Protein AF-A0A9P6ZCL2-F1 (afdb_monomer)

pLDDT: mean 77.55, std 17.79, range [35.47, 97.38]

Nearest PDB structures (foldseek):
  7qh5-assembly2_B  TM=4.898E-01  e=6.356E-01  Streptomyces tsukubensis NRRL18488
  5z58-assembly1_L  TM=5.809E-01  e=6.871E+00  Homo sapiens
  5z57-assembly1_L  TM=4.962E-01  e=4.217E+00  Homo sapiens

Organism: NCBI:txid936053

Secondary structure (DSSP, 8-state):
------TTTS-------HHHHHHTPPPP------PPP-------TTSTTSTTS-------HHHHHHHHHHHHHT---HHHHHHHTT--HHHHHHHHHHHTT-SGGGT-------SPPSS-HHHHHHHHHHHHH-TT--HHHHHHHHHHGGG-

Sequence (152 aa):
MDLVVDEELFAIETISSRTQFLINKPPERHLHMMLPAAAERDSEDAAMELSNKRQYTFYSDDEKTRFFHLFFSKCLSAAAAARQLGIHVRAAQRWVRRYRKDPESIFEKKKRSGRRRILGEEHKKFLLNYIDDNPSAVVTEVYSLQFYDNSV

Mean predicted aligned error: 19.25 Å

InterPro domains:
  IPR009057 Homedomain-like superfamily [SSF46689] (59-143)

Radius of gyration: 32.1 Å; Cα contacts (8 Å, |Δi|>4): 45; chains: 1; bounding box: 70×46×87 Å

Foldseek 3Di:
DDPPDDCVVDPDDDPDDPVRCVVPPPDDDDPDDDDDDDDDDDDDPPPPPPDPPPDDDDDDVVLVVQLVCCCPVVVDDLQVSCVVSVHDSVVSVVLVVVCVVPVVVSNDDPDPPDPPDPQDPVLVVVLVVVCVVPVPDDVVNSVVVVVVVVPD

Structure (mmCIF, N/CA/C/O backbone):
data_AF-A0A9P6ZCL2-F1
#
_entry.id   AF-A0A9P6ZCL2-F1
#
loop_
_atom_site.group_PDB
_atom_site.id
_atom_site.type_symbol
_atom_site.label_atom_id
_atom_site.label_alt_id
_atom_site.label_comp_id
_atom_site.label_asym_id
_atom_site.label_entity_id
_atom_site.label_seq_id
_atom_site.pdbx_PDB_ins_code
_atom_site.Cartn_x
_atom_site.Cartn_y
_atom_site.Cartn_z
_atom_site.occupancy
_atom_site.B_iso_or_equiv
_atom_site.auth_seq_id
_atom_site.auth_comp_id
_atom_site.auth_asym_id
_atom_site.auth_atom_id
_atom_site.pdbx_PDB_model_num
ATOM 1 N N . MET A 1 1 ? -3.785 -1.386 58.334 1.00 54.94 1 MET A N 1
ATOM 2 C CA . MET A 1 1 ? -2.757 -2.421 58.543 1.00 54.94 1 MET A CA 1
ATOM 3 C C . MET A 1 1 ? -1.430 -1.705 58.448 1.00 54.94 1 MET A C 1
ATOM 5 O O . MET A 1 1 ? -0.995 -1.427 57.337 1.00 54.94 1 MET A O 1
ATOM 9 N N . ASP A 1 2 ? -0.869 -1.311 59.588 1.00 56.16 2 ASP A N 1
ATOM 10 C CA . ASP A 1 2 ? 0.436 -0.652 59.626 1.00 56.16 2 ASP A CA 1
ATOM 11 C C . ASP A 1 2 ? 1.506 -1.730 59.475 1.00 56.16 2 ASP A C 1
ATOM 13 O O . ASP A 1 2 ? 1.616 -2.639 60.298 1.00 56.16 2 ASP A O 1
ATOM 17 N N . LEU A 1 3 ? 2.233 -1.682 58.361 1.00 64.19 3 LEU A N 1
ATOM 18 C CA . LEU A 1 3 ? 3.343 -2.586 58.090 1.00 64.19 3 LEU A CA 1
ATOM 19 C C . LEU A 1 3 ? 4.558 -2.069 58.861 1.00 64.19 3 LEU A C 1
ATOM 21 O O . LEU A 1 3 ? 5.316 -1.244 58.359 1.00 64.19 3 LEU A O 1
ATOM 25 N N . VAL A 1 4 ? 4.709 -2.524 60.103 1.00 64.75 4 VAL A N 1
ATOM 26 C CA . VAL A 1 4 ? 5.937 -2.322 60.877 1.00 64.75 4 VAL A CA 1
ATOM 27 C C . VAL A 1 4 ? 7.015 -3.191 60.230 1.00 64.75 4 VAL A C 1
ATOM 29 O O . VAL A 1 4 ? 6.979 -4.416 60.330 1.00 64.75 4 VAL A O 1
ATOM 32 N N . VAL A 1 5 ? 7.915 -2.558 59.478 1.00 65.94 5 VAL A N 1
ATOM 33 C CA . VAL A 1 5 ? 9.085 -3.217 58.894 1.00 65.94 5 VAL A CA 1
ATOM 34 C C . VAL A 1 5 ? 10.084 -3.432 60.022 1.00 65.94 5 VAL A C 1
ATOM 36 O O . VAL A 1 5 ? 10.585 -2.472 60.599 1.00 65.94 5 VAL A O 1
ATOM 39 N N . ASP A 1 6 ? 10.318 -4.694 60.361 1.00 61.41 6 ASP A N 1
ATOM 40 C CA . ASP A 1 6 ? 11.277 -5.086 61.385 1.00 61.41 6 ASP A CA 1
ATOM 41 C C . ASP A 1 6 ? 12.701 -4.971 60.816 1.00 61.41 6 ASP A C 1
ATOM 43 O O . ASP A 1 6 ? 13.110 -5.758 59.955 1.00 61.41 6 ASP A O 1
ATOM 47 N N . GLU A 1 7 ? 13.431 -3.938 61.242 1.00 63.31 7 GLU A N 1
ATOM 48 C CA . GLU A 1 7 ? 14.785 -3.631 60.761 1.00 63.31 7 GLU A CA 1
ATOM 49 C C . GLU A 1 7 ? 15.817 -4.708 61.162 1.00 63.31 7 GLU A C 1
ATOM 51 O O . GLU A 1 7 ? 16.883 -4.780 60.550 1.00 63.31 7 GLU A O 1
ATOM 56 N N . GLU A 1 8 ? 15.496 -5.598 62.116 1.00 67.75 8 GLU A N 1
ATOM 57 C CA . GLU A 1 8 ? 16.347 -6.741 62.493 1.00 67.75 8 GLU A CA 1
ATOM 58 C C . GLU A 1 8 ? 16.288 -7.908 61.491 1.00 67.75 8 GLU A C 1
ATOM 60 O O . GLU A 1 8 ? 17.280 -8.617 61.317 1.00 67.75 8 GLU A O 1
ATOM 65 N N . LEU A 1 9 ? 15.162 -8.107 60.792 1.00 66.19 9 LEU A N 1
ATOM 66 C CA . LEU A 1 9 ? 14.990 -9.221 59.845 1.00 66.19 9 LEU A CA 1
ATOM 67 C C . LEU A 1 9 ? 15.530 -8.918 58.437 1.00 66.19 9 LEU A C 1
ATOM 69 O O . LEU A 1 9 ? 15.806 -9.847 57.676 1.00 66.19 9 LEU A O 1
ATOM 73 N N . PHE A 1 10 ? 15.706 -7.638 58.088 1.00 66.06 10 PHE A N 1
ATOM 74 C CA . PHE A 1 10 ? 16.147 -7.190 56.760 1.00 66.06 10 PHE A CA 1
ATOM 75 C C . PHE A 1 10 ? 17.231 -6.105 56.834 1.00 66.06 10 PHE A C 1
ATOM 77 O O . PHE A 1 10 ? 17.101 -5.040 56.230 1.00 66.06 10 PHE A O 1
ATOM 84 N N . ALA A 1 11 ? 18.321 -6.377 57.554 1.00 73.06 11 ALA A N 1
ATOM 85 C CA . ALA A 1 11 ? 19.465 -5.472 57.610 1.00 73.06 11 ALA A CA 1
ATOM 86 C C . ALA A 1 11 ? 20.062 -5.252 56.202 1.00 73.06 11 ALA A C 1
ATOM 88 O O . ALA A 1 11 ? 20.600 -6.171 55.581 1.00 73.06 11 ALA A O 1
ATOM 89 N N . ILE A 1 12 ? 19.959 -4.025 55.681 1.00 76.50 12 ILE A N 1
ATOM 90 C CA . ILE A 1 12 ? 20.567 -3.645 54.402 1.00 76.50 12 ILE A CA 1
ATOM 91 C C . ILE A 1 12 ? 22.042 -3.328 54.646 1.00 76.50 12 ILE A C 1
ATOM 93 O O . ILE A 1 12 ? 22.380 -2.360 55.327 1.00 76.50 12 ILE A O 1
ATOM 97 N N . GLU A 1 13 ? 22.930 -4.116 54.047 1.00 78.25 13 GLU A N 1
ATOM 98 C CA . GLU A 1 13 ? 24.364 -3.843 54.067 1.00 78.25 13 GLU A CA 1
ATOM 99 C C . GLU A 1 13 ? 24.758 -2.881 52.933 1.00 78.25 13 GLU A C 1
ATOM 101 O O . GLU A 1 13 ? 24.342 -3.019 51.779 1.00 78.25 13 GLU A O 1
ATOM 106 N N . THR A 1 14 ? 25.582 -1.880 53.252 1.00 83.69 14 THR A N 1
ATOM 107 C CA . THR A 1 14 ? 26.074 -0.914 52.261 1.00 83.69 14 THR A CA 1
ATOM 108 C C . THR A 1 14 ? 27.301 -1.477 51.546 1.00 83.69 14 THR A C 1
ATOM 110 O O . THR A 1 14 ? 28.398 -1.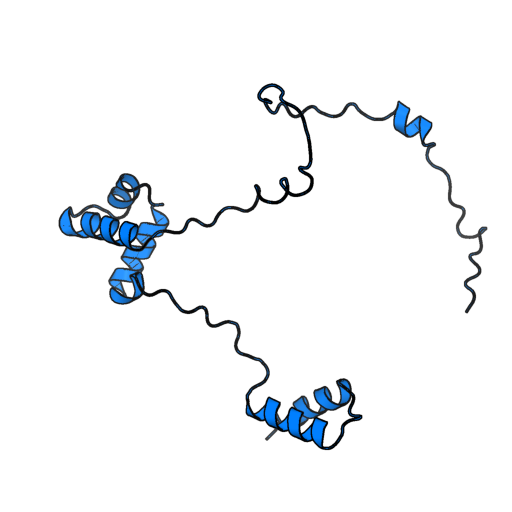481 52.093 1.00 83.69 14 THR A O 1
ATOM 113 N N . ILE A 1 15 ? 27.130 -1.908 50.295 1.00 84.38 15 ILE A N 1
ATOM 114 C CA . ILE A 1 15 ? 28.192 -2.552 49.497 1.00 84.38 15 ILE A CA 1
ATOM 115 C C . ILE A 1 15 ? 29.266 -1.593 48.948 1.00 84.38 15 ILE A C 1
ATOM 117 O O . ILE A 1 15 ? 30.385 -2.021 48.677 1.00 84.38 15 ILE A O 1
ATOM 121 N N . SER A 1 16 ? 28.955 -0.308 48.734 1.00 83.44 16 SER A N 1
ATOM 122 C CA . SER A 1 16 ? 29.926 0.696 48.270 1.00 83.44 16 SER A CA 1
ATOM 123 C C . SER A 1 16 ? 29.396 2.118 48.445 1.00 83.44 16 SER A C 1
ATOM 125 O O . SER A 1 16 ? 28.201 2.371 48.283 1.00 83.44 16 SER A O 1
ATOM 127 N N . SER A 1 17 ? 30.285 3.069 48.741 1.00 86.50 17 SER A N 1
ATOM 128 C CA . SER A 1 17 ? 29.919 4.484 48.805 1.00 86.50 17 SER A CA 1
ATOM 129 C C . SER A 1 17 ? 29.862 5.133 47.415 1.00 86.50 17 SER A C 1
ATOM 131 O O . SER A 1 17 ? 30.536 4.727 46.465 1.00 86.50 17 SER A O 1
ATOM 133 N N . ARG A 1 18 ? 29.104 6.232 47.298 1.00 83.69 18 ARG A N 1
ATOM 134 C CA . ARG A 1 18 ? 29.036 7.047 46.071 1.00 83.69 18 ARG A CA 1
ATOM 135 C C . ARG A 1 18 ? 30.424 7.481 45.583 1.00 83.69 18 ARG A C 1
ATOM 137 O O . ARG A 1 18 ? 30.660 7.519 44.380 1.00 83.69 18 ARG A O 1
ATOM 144 N N . THR A 1 19 ? 31.333 7.804 46.502 1.00 87.44 19 THR A N 1
ATOM 145 C CA . THR A 1 19 ? 32.703 8.219 46.174 1.00 87.44 19 THR A CA 1
ATOM 146 C C . THR A 1 19 ? 33.530 7.060 45.626 1.00 87.44 19 THR A C 1
ATOM 148 O O . THR A 1 19 ? 34.189 7.231 44.605 1.00 87.44 19 THR A O 1
ATOM 151 N N . GLN A 1 20 ? 33.438 5.868 46.225 1.00 85.44 20 GLN A N 1
ATOM 152 C CA . GLN A 1 20 ? 34.108 4.662 45.725 1.00 85.44 20 GLN A CA 1
ATOM 153 C C . GLN A 1 20 ? 33.639 4.283 44.315 1.00 85.44 20 GLN A C 1
ATOM 155 O O . GLN A 1 20 ? 34.462 3.945 43.467 1.00 85.44 20 GLN A O 1
ATOM 160 N N . PHE A 1 21 ? 32.340 4.410 44.029 1.00 83.19 21 PHE A N 1
ATOM 161 C CA . PHE A 1 21 ? 31.803 4.184 42.685 1.00 83.19 21 PHE A CA 1
ATOM 162 C C . PHE A 1 21 ? 32.374 5.163 41.650 1.00 83.19 21 PHE A C 1
ATOM 164 O O . PHE A 1 21 ? 32.720 4.757 40.543 1.00 83.19 21 PHE A O 1
ATOM 171 N N . LEU A 1 22 ? 32.494 6.448 42.001 1.00 81.69 22 LEU A N 1
ATOM 172 C CA . LEU A 1 22 ? 33.051 7.457 41.095 1.00 81.69 22 LEU A CA 1
ATOM 173 C C . LEU A 1 22 ? 34.546 7.241 40.835 1.00 81.69 22 LEU A C 1
ATOM 175 O O . LEU A 1 22 ? 34.986 7.429 39.704 1.00 81.69 22 LEU A O 1
ATOM 179 N N . ILE A 1 23 ? 35.305 6.807 41.847 1.00 85.50 23 ILE A N 1
ATOM 180 C CA . ILE A 1 23 ? 36.735 6.483 41.715 1.00 85.50 23 ILE A CA 1
ATOM 181 C C . ILE A 1 23 ? 36.935 5.258 40.814 1.00 85.50 23 ILE A C 1
ATOM 183 O O . ILE A 1 23 ? 37.840 5.242 39.985 1.00 85.50 23 ILE A O 1
ATOM 187 N N . ASN A 1 24 ? 36.065 4.254 40.939 1.00 81.50 24 ASN A N 1
ATOM 188 C CA . ASN A 1 24 ? 36.185 2.989 40.216 1.00 81.50 24 ASN A CA 1
ATOM 189 C C . ASN A 1 24 ? 35.413 2.967 38.886 1.00 81.50 24 ASN A C 1
ATOM 191 O O . ASN A 1 24 ? 35.270 1.901 38.283 1.00 81.50 24 ASN A O 1
ATOM 195 N N . LYS A 1 25 ? 34.894 4.114 38.420 1.00 80.56 25 LYS A N 1
ATOM 196 C CA . LYS A 1 25 ? 34.134 4.186 37.168 1.00 80.56 25 LYS A CA 1
ATOM 197 C C . LYS A 1 25 ? 35.068 3.848 35.992 1.00 80.56 25 LYS A C 1
ATOM 199 O O . LYS A 1 25 ? 36.022 4.591 35.753 1.00 80.56 25 LYS A O 1
ATOM 204 N N . PRO A 1 26 ? 34.820 2.763 35.233 1.00 77.50 26 PRO A N 1
ATOM 205 C CA . PRO A 1 26 ? 35.647 2.442 34.078 1.00 77.50 26 PRO 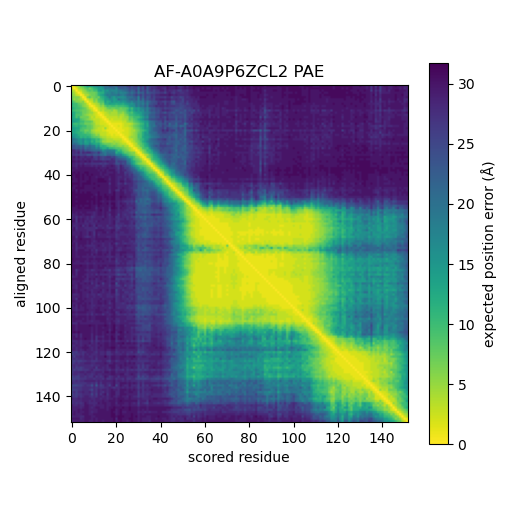A CA 1
ATOM 206 C C . PRO A 1 26 ? 35.527 3.551 33.018 1.00 77.50 26 PRO A C 1
ATOM 208 O O . PRO A 1 26 ? 34.444 4.126 32.862 1.00 77.50 26 PRO A O 1
ATOM 211 N N . PRO A 1 27 ? 36.608 3.858 32.277 1.00 75.69 27 PRO A N 1
ATOM 212 C CA . PRO A 1 27 ? 36.577 4.871 31.231 1.00 75.69 27 PRO A CA 1
ATOM 213 C C . PRO A 1 27 ? 35.529 4.509 30.174 1.00 75.69 27 PRO A C 1
ATOM 215 O O . PRO A 1 27 ? 35.485 3.379 29.676 1.00 75.69 27 PRO A O 1
ATOM 218 N N . GLU A 1 28 ? 34.668 5.470 29.845 1.00 69.56 28 GLU A N 1
ATOM 219 C CA . GLU A 1 28 ? 33.641 5.296 28.821 1.00 69.56 28 GLU A CA 1
ATOM 220 C C . GLU A 1 28 ? 34.312 5.029 27.467 1.00 69.56 28 GLU A C 1
ATOM 222 O O . GLU A 1 28 ? 35.194 5.765 27.021 1.00 69.56 28 GLU A O 1
ATOM 227 N N . ARG A 1 29 ? 33.927 3.930 26.809 1.00 60.66 29 ARG A N 1
ATOM 228 C CA . ARG A 1 29 ? 34.439 3.594 25.478 1.00 60.66 29 ARG A CA 1
ATOM 229 C C . ARG A 1 29 ? 33.889 4.604 24.472 1.00 60.66 29 ARG A C 1
ATOM 231 O O . ARG A 1 29 ? 32.718 4.532 24.110 1.00 60.66 29 ARG A O 1
ATOM 238 N N . HIS A 1 30 ? 34.745 5.504 23.995 1.00 52.12 30 HIS A N 1
ATOM 239 C CA . HIS A 1 30 ? 34.442 6.389 22.873 1.00 52.12 30 HIS A CA 1
ATOM 240 C C . 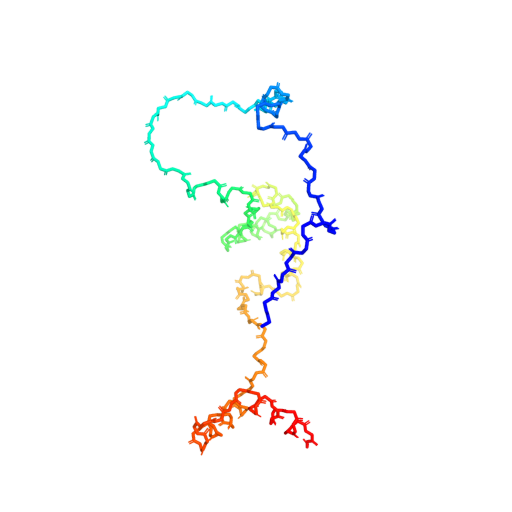HIS A 1 30 ? 34.153 5.557 21.616 1.00 52.12 30 HIS A C 1
ATOM 242 O O . HIS A 1 30 ? 35.060 5.027 20.974 1.00 52.12 30 HIS A O 1
ATOM 248 N N . LEU A 1 31 ? 32.877 5.441 21.250 1.00 58.62 31 LEU A N 1
ATOM 249 C CA . LEU A 1 31 ? 32.495 5.025 19.907 1.00 58.62 31 LEU A CA 1
ATOM 250 C C . LEU A 1 31 ? 32.830 6.184 18.964 1.00 58.62 31 LEU A C 1
ATOM 252 O O . LEU A 1 31 ? 32.296 7.283 19.094 1.00 58.62 31 LEU A O 1
ATOM 256 N N . HIS A 1 32 ? 33.771 5.947 18.054 1.00 49.28 32 HIS A N 1
ATOM 257 C CA . HIS A 1 32 ? 34.314 6.954 17.149 1.00 49.28 32 HIS A CA 1
ATOM 258 C C . HIS A 1 32 ? 33.290 7.308 16.059 1.00 49.28 32 HIS A C 1
ATOM 260 O O . HIS A 1 32 ? 33.312 6.763 14.958 1.00 49.28 32 HIS A O 1
ATOM 266 N N . MET A 1 33 ? 32.366 8.214 16.368 1.00 44.16 33 MET A N 1
ATOM 267 C CA . MET A 1 33 ? 31.429 8.787 15.406 1.00 44.16 33 MET A CA 1
ATOM 268 C C . MET A 1 33 ? 31.949 10.169 15.007 1.00 44.16 33 MET A C 1
ATOM 270 O O . MET A 1 33 ? 32.068 11.054 15.851 1.00 44.16 33 MET A O 1
ATOM 274 N N . MET A 1 34 ? 32.343 10.328 13.739 1.00 41.38 34 MET A N 1
ATOM 275 C CA . MET A 1 34 ? 32.834 11.603 13.206 1.00 41.38 34 MET A CA 1
ATOM 276 C C . MET A 1 34 ? 31.758 12.685 13.368 1.00 41.38 34 MET A C 1
ATOM 278 O O . MET A 1 34 ? 30.723 12.633 12.708 1.00 41.38 34 MET A O 1
ATOM 282 N N . LEU A 1 35 ? 32.020 13.663 14.234 1.00 39.31 35 LEU A N 1
ATOM 283 C CA . LEU A 1 35 ? 31.275 14.918 14.319 1.00 39.31 35 LEU A CA 1
ATOM 284 C C . LEU A 1 35 ? 31.718 15.862 13.186 1.00 39.31 35 LEU A C 1
ATOM 286 O O . LEU A 1 35 ? 32.926 16.050 13.012 1.00 39.31 35 LEU A O 1
ATOM 290 N N . PRO A 1 36 ? 30.798 16.519 12.456 1.00 35.47 36 PRO A N 1
ATOM 291 C CA . PRO A 1 36 ? 31.104 17.778 11.800 1.00 35.47 36 PRO A CA 1
ATOM 292 C C . PRO A 1 36 ? 31.179 18.899 12.846 1.00 35.47 36 PRO A C 1
ATOM 294 O O . PRO A 1 36 ? 30.492 18.883 13.867 1.00 35.47 36 PRO A O 1
ATOM 297 N N . ALA A 1 37 ? 32.069 19.851 12.586 1.00 36.06 37 ALA A N 1
ATOM 298 C CA . ALA A 1 37 ? 32.452 20.919 13.492 1.00 36.06 37 ALA A CA 1
ATOM 299 C C . ALA A 1 37 ? 31.290 21.857 13.882 1.00 36.06 37 ALA A C 1
ATOM 301 O O . ALA A 1 37 ? 30.537 22.323 13.033 1.00 36.06 37 ALA A O 1
ATOM 302 N N . ALA A 1 38 ? 31.231 22.114 15.191 1.00 41.50 38 ALA A N 1
ATOM 303 C CA . ALA A 1 38 ? 30.667 23.237 15.940 1.00 41.50 38 ALA A CA 1
ATOM 304 C C . ALA A 1 38 ? 29.852 24.316 15.192 1.00 41.50 38 ALA A C 1
ATOM 306 O O . ALA A 1 38 ? 30.414 25.129 14.462 1.00 41.50 38 ALA A O 1
ATOM 307 N N . ALA A 1 39 ? 28.569 24.432 15.560 1.00 36.28 39 ALA A N 1
ATOM 308 C CA . ALA A 1 39 ? 27.899 25.717 15.792 1.00 36.28 39 ALA A CA 1
ATOM 309 C C . ALA A 1 39 ? 26.652 25.523 16.687 1.00 36.28 39 ALA A C 1
ATOM 311 O O . ALA A 1 39 ? 25.567 25.218 16.214 1.00 36.28 39 ALA A O 1
ATOM 312 N N . GLU A 1 40 ? 26.883 25.629 17.997 1.00 45.91 40 GLU A N 1
ATOM 313 C CA . GLU A 1 40 ? 26.048 26.218 19.059 1.00 45.91 40 GLU A CA 1
ATOM 314 C C . GLU A 1 40 ? 24.513 26.366 18.883 1.00 45.91 40 GLU A C 1
ATOM 316 O O . GLU A 1 40 ? 24.034 27.209 18.127 1.00 45.91 40 GLU A O 1
ATOM 321 N N . ARG A 1 41 ? 23.824 25.707 19.831 1.00 42.81 41 ARG A N 1
ATOM 322 C CA . ARG A 1 41 ? 22.686 26.167 20.660 1.00 42.81 41 ARG A CA 1
ATOM 323 C C . ARG A 1 41 ? 21.232 25.864 20.251 1.00 42.81 41 ARG A C 1
ATOM 325 O O . ARG A 1 41 ? 20.610 26.547 19.448 1.00 42.81 41 ARG A O 1
ATOM 332 N N .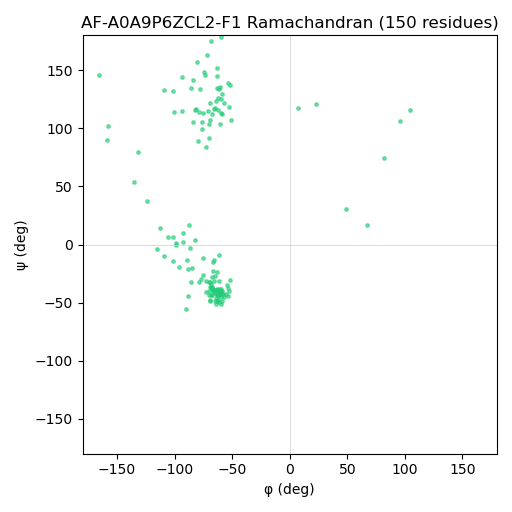 ASP A 1 42 ? 20.710 24.919 21.042 1.00 42.25 42 ASP A N 1
ATOM 333 C CA . ASP A 1 42 ? 19.463 24.956 21.821 1.00 42.25 42 ASP A CA 1
ATOM 334 C C . ASP A 1 42 ? 18.246 24.162 21.302 1.00 42.25 42 ASP A C 1
ATOM 336 O O . ASP A 1 42 ? 17.600 24.497 20.314 1.00 42.25 42 ASP A O 1
ATOM 340 N N . SER A 1 43 ? 17.877 23.159 22.118 1.00 54.59 43 SER A N 1
ATOM 341 C CA . SER A 1 43 ? 16.637 22.355 22.150 1.00 54.59 43 SER A CA 1
ATOM 342 C C . SER A 1 43 ? 16.501 21.159 21.185 1.00 54.59 43 SER A C 1
ATOM 344 O O . SER A 1 43 ? 15.698 21.159 20.260 1.00 54.59 43 SER A O 1
ATOM 346 N N . GLU A 1 44 ? 17.201 20.055 21.476 1.00 51.28 44 GLU A N 1
ATOM 347 C CA . GLU A 1 44 ? 17.057 18.781 20.742 1.00 51.28 44 GLU A CA 1
ATOM 348 C C . GLU A 1 44 ? 16.711 17.578 21.643 1.00 51.28 44 GLU A C 1
ATOM 350 O O . GLU A 1 44 ? 17.156 16.465 21.392 1.00 51.28 44 GLU A O 1
ATOM 355 N N . ASP A 1 45 ? 15.875 17.741 22.673 1.00 46.28 45 ASP A N 1
ATOM 356 C CA . ASP A 1 45 ? 15.423 16.581 23.477 1.00 46.28 45 ASP A CA 1
ATOM 357 C C . ASP A 1 45 ? 14.243 15.811 22.834 1.00 46.28 45 ASP A C 1
ATOM 359 O O . ASP A 1 45 ? 13.716 14.851 23.384 1.00 46.28 45 ASP A O 1
ATOM 363 N N . ALA A 1 46 ? 13.817 16.205 21.626 1.00 51.16 46 ALA A N 1
ATOM 364 C CA . ALA A 1 46 ? 12.733 15.549 20.881 1.00 51.16 46 ALA A CA 1
ATOM 365 C C . ALA A 1 46 ? 13.176 14.890 19.557 1.00 51.16 46 ALA A C 1
ATOM 367 O O . ALA A 1 46 ? 12.360 14.260 18.882 1.00 51.16 46 ALA A O 1
ATOM 368 N N . ALA A 1 47 ? 14.446 15.017 19.152 1.00 50.91 47 ALA A N 1
ATOM 369 C CA . ALA A 1 47 ? 14.886 14.636 17.803 1.00 50.91 47 ALA A CA 1
ATOM 370 C C . ALA A 1 47 ? 15.605 13.273 17.712 1.00 50.91 47 ALA A C 1
ATOM 372 O O . ALA A 1 47 ? 15.739 12.726 16.616 1.00 50.91 47 ALA A O 1
ATOM 373 N N . ME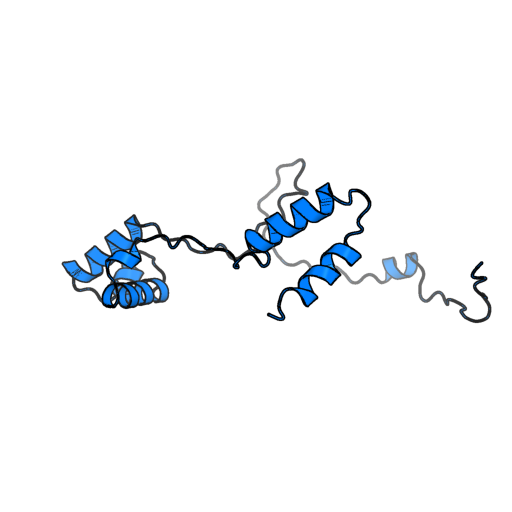T A 1 48 ? 16.039 12.682 18.833 1.00 54.12 48 MET A N 1
ATOM 374 C CA . MET A 1 48 ? 16.873 11.466 18.814 1.00 54.12 48 MET A CA 1
ATOM 375 C C . MET A 1 48 ? 16.077 10.143 18.745 1.00 54.12 48 MET A C 1
ATOM 377 O O . MET A 1 48 ? 16.668 9.074 18.604 1.00 54.12 48 MET A O 1
ATOM 381 N N . GLU A 1 49 ? 14.738 10.178 18.771 1.00 48.84 49 GLU A N 1
ATOM 382 C CA . GLU A 1 49 ? 13.898 8.964 18.839 1.00 48.84 49 GLU A CA 1
ATOM 383 C C . GLU A 1 49 ? 13.267 8.514 17.499 1.00 48.84 49 GLU A C 1
ATOM 385 O O . GLU A 1 49 ? 12.464 7.575 17.449 1.00 48.84 49 GLU A O 1
ATOM 390 N N . LEU A 1 50 ? 13.613 9.156 16.376 1.00 52.28 50 LEU A N 1
ATOM 391 C CA . LEU A 1 50 ? 12.969 8.888 15.077 1.00 52.28 50 LEU A CA 1
ATOM 392 C C . LEU A 1 50 ? 13.838 8.154 14.043 1.00 52.28 50 LEU A C 1
ATOM 394 O O . LEU A 1 50 ? 13.302 7.686 13.037 1.00 52.28 50 LEU A O 1
ATOM 398 N N . SER A 1 51 ? 15.141 7.983 14.269 1.00 54.12 51 SER A N 1
ATOM 399 C CA . SER A 1 51 ? 16.065 7.516 13.219 1.00 54.12 51 SER A CA 1
ATOM 400 C C . SER A 1 51 ? 16.225 5.991 13.100 1.00 54.12 51 SER A C 1
ATOM 402 O O . SER A 1 51 ? 16.701 5.515 12.072 1.00 54.12 51 SER A O 1
ATOM 404 N N . ASN A 1 52 ? 15.767 5.197 14.078 1.00 56.59 52 ASN A N 1
ATOM 405 C CA . ASN A 1 52 ? 15.981 3.735 14.089 1.00 56.59 52 ASN A CA 1
ATOM 406 C C . ASN A 1 52 ? 14.796 2.892 13.578 1.00 56.59 52 ASN A C 1
ATOM 408 O O . ASN A 1 52 ? 14.876 1.661 13.521 1.00 56.59 52 ASN A O 1
ATOM 412 N N . LYS A 1 53 ? 13.684 3.513 13.171 1.00 65.31 53 LYS A N 1
ATOM 413 C CA . LYS A 1 53 ? 12.564 2.784 12.556 1.00 65.31 53 LYS A CA 1
ATOM 414 C C . LYS A 1 53 ? 12.891 2.579 11.080 1.00 65.31 53 LYS A C 1
ATOM 416 O O . LYS A 1 53 ? 12.984 3.548 10.333 1.00 65.31 53 LYS A O 1
ATOM 421 N N . ARG A 1 54 ? 13.057 1.321 10.644 1.00 63.03 54 ARG A N 1
ATOM 422 C CA . ARG A 1 54 ? 13.209 0.981 9.216 1.00 63.03 54 ARG A CA 1
ATOM 423 C C . ARG A 1 54 ? 12.063 1.628 8.440 1.00 63.03 54 ARG A C 1
ATOM 425 O O . ARG A 1 54 ? 10.919 1.187 8.556 1.00 63.03 54 ARG A O 1
ATOM 432 N N . GLN A 1 55 ? 12.367 2.675 7.679 1.00 75.50 55 GLN A N 1
ATOM 433 C CA . GLN A 1 55 ? 11.382 3.342 6.842 1.00 75.50 55 GLN A CA 1
ATOM 434 C C . GLN A 1 55 ? 10.836 2.322 5.841 1.00 75.50 55 GLN A C 1
ATOM 436 O O . GLN A 1 55 ? 11.589 1.632 5.149 1.00 75.50 55 GLN A O 1
ATOM 441 N N . TYR A 1 56 ? 9.514 2.170 5.807 1.00 80.88 56 TYR A N 1
ATOM 442 C CA . TYR A 1 56 ? 8.876 1.276 4.855 1.00 80.88 56 TYR A CA 1
ATOM 443 C C . TYR A 1 56 ? 9.014 1.862 3.451 1.00 80.88 56 TYR A C 1
ATOM 445 O O . TYR A 1 56 ? 8.539 2.965 3.192 1.00 80.88 56 TYR A O 1
ATOM 453 N N . THR A 1 57 ? 9.631 1.117 2.535 1.00 84.12 57 THR A N 1
ATOM 454 C CA . THR A 1 57 ? 9.735 1.533 1.135 1.00 84.12 57 THR A CA 1
ATOM 455 C C . THR A 1 57 ? 8.351 1.511 0.489 1.00 84.12 57 THR A C 1
ATOM 457 O O . THR A 1 57 ? 7.754 0.446 0.309 1.00 84.12 57 THR A O 1
ATOM 460 N N . PHE A 1 58 ? 7.839 2.690 0.151 1.00 88.06 58 PHE A N 1
ATOM 461 C CA . PHE A 1 58 ? 6.593 2.862 -0.583 1.00 88.06 58 PHE A CA 1
ATOM 462 C C . PHE A 1 58 ? 6.907 3.172 -2.046 1.00 88.06 58 PHE A C 1
ATOM 464 O O . PHE A 1 58 ? 7.743 4.028 -2.311 1.00 88.06 58 PHE A O 1
ATOM 471 N N . TYR A 1 59 ? 6.237 2.479 -2.969 1.00 91.25 59 TYR A N 1
ATOM 472 C CA . TYR A 1 59 ? 6.362 2.732 -4.403 1.00 91.25 59 TYR A CA 1
ATOM 473 C C . TYR A 1 59 ? 5.086 3.374 -4.935 1.00 91.25 59 TYR A C 1
ATOM 475 O O . TYR A 1 59 ? 3.986 2.884 -4.644 1.00 91.25 59 TYR A O 1
ATOM 483 N N . SER A 1 60 ? 5.231 4.437 -5.718 1.00 92.12 60 SER A N 1
ATOM 484 C CA . SER A 1 60 ? 4.113 5.128 -6.352 1.00 92.12 60 SER A CA 1
ATOM 485 C C . SER A 1 60 ? 3.512 4.301 -7.492 1.00 92.12 60 SER A C 1
ATOM 487 O O . SER A 1 60 ? 4.112 3.349 -8.003 1.00 92.12 60 SER A O 1
ATOM 489 N N . ASP A 1 61 ? 2.295 4.656 -7.902 1.00 93.06 61 ASP A N 1
ATOM 490 C CA . ASP A 1 61 ? 1.660 4.008 -9.049 1.00 93.06 61 ASP A CA 1
ATOM 491 C C . ASP A 1 61 ? 2.395 4.354 -10.362 1.00 93.06 61 ASP A C 1
ATOM 493 O O . ASP A 1 61 ? 2.492 3.503 -11.245 1.00 93.06 61 ASP A O 1
ATOM 497 N N . ASP A 1 62 ? 3.056 5.513 -10.444 1.00 94.19 62 ASP A N 1
ATOM 498 C CA . ASP A 1 62 ? 3.927 5.883 -11.570 1.00 94.19 62 ASP A CA 1
ATOM 499 C C . ASP A 1 62 ? 5.150 4.965 -11.688 1.00 94.19 62 ASP A C 1
ATOM 501 O O . ASP A 1 62 ? 5.514 4.531 -12.784 1.00 94.19 62 ASP A O 1
ATOM 505 N N . GLU A 1 63 ? 5.786 4.615 -10.566 1.00 94.50 63 GLU A N 1
ATOM 506 C CA . GLU A 1 63 ? 6.915 3.679 -10.554 1.00 94.50 63 GLU A CA 1
ATOM 507 C C . GLU A 1 63 ? 6.496 2.281 -11.012 1.00 94.50 63 GLU A C 1
ATOM 509 O O . GLU A 1 63 ? 7.220 1.636 -11.778 1.00 94.50 63 GLU A O 1
ATOM 514 N N . LYS A 1 64 ? 5.302 1.827 -10.607 1.00 94.31 64 LYS A N 1
ATOM 515 C CA . LYS A 1 64 ? 4.720 0.572 -11.106 1.00 94.31 64 LYS A CA 1
ATOM 516 C C . LYS A 1 64 ? 4.445 0.646 -12.607 1.00 94.31 64 LYS A C 1
ATOM 518 O O . LYS A 1 64 ? 4.775 -0.298 -13.322 1.00 94.31 64 LYS A O 1
ATOM 523 N N . THR A 1 65 ? 3.889 1.752 -13.096 1.00 95.06 65 THR A N 1
ATOM 524 C CA . THR A 1 65 ? 3.596 1.949 -14.524 1.00 95.06 65 THR A CA 1
ATOM 525 C C . THR A 1 65 ? 4.873 1.915 -15.360 1.00 95.06 65 THR A C 1
ATOM 527 O O . THR A 1 65 ? 4.963 1.160 -16.329 1.00 95.06 65 THR A O 1
ATOM 530 N N . ARG A 1 66 ? 5.917 2.642 -14.939 1.00 96.50 66 ARG A N 1
ATOM 531 C CA . ARG A 1 66 ? 7.242 2.608 -15.584 1.00 96.50 66 ARG A CA 1
ATOM 532 C C . ARG A 1 66 ? 7.836 1.202 -15.574 1.00 96.50 66 ARG A C 1
ATOM 534 O O . ARG A 1 66 ? 8.410 0.771 -16.574 1.00 96.50 66 ARG A O 1
ATOM 541 N N . PHE A 1 67 ? 7.673 0.472 -14.472 1.00 96.81 67 PHE A N 1
ATOM 542 C CA . PHE A 1 67 ? 8.109 -0.917 -14.373 1.00 96.81 67 PHE A CA 1
ATOM 543 C C . PHE A 1 67 ? 7.398 -1.817 -15.389 1.00 96.81 67 PHE A C 1
ATOM 545 O O . PHE A 1 67 ? 8.068 -2.549 -16.117 1.00 96.81 67 PHE A O 1
ATOM 552 N N . PHE A 1 68 ? 6.068 -1.749 -15.487 1.00 95.44 68 PHE A N 1
ATOM 553 C CA . PHE A 1 68 ? 5.314 -2.584 -16.426 1.00 95.44 68 PHE A CA 1
ATOM 554 C C . PHE A 1 68 ? 5.552 -2.210 -17.885 1.00 95.44 68 PHE A C 1
ATOM 556 O O . PHE A 1 68 ? 5.625 -3.102 -18.726 1.00 95.44 68 PHE A O 1
ATOM 563 N N . HIS A 1 69 ? 5.787 -0.932 -18.179 1.00 95.75 69 HIS A N 1
ATOM 564 C CA . HIS A 1 69 ? 6.239 -0.511 -19.500 1.00 95.75 69 HIS A CA 1
ATOM 565 C C . HIS A 1 69 ? 7.578 -1.172 -19.877 1.00 95.75 69 HIS A C 1
ATOM 567 O O . HIS A 1 69 ? 7.733 -1.694 -20.976 1.00 95.75 69 HIS A O 1
ATOM 573 N N . LEU A 1 70 ? 8.556 -1.210 -18.965 1.00 95.31 70 LEU A N 1
ATOM 574 C CA . LEU A 1 70 ? 9.819 -1.917 -19.212 1.00 95.31 70 LEU A CA 1
ATOM 575 C C . LEU A 1 70 ? 9.629 -3.436 -19.346 1.00 95.31 70 LEU A C 1
ATOM 577 O O . LEU A 1 70 ? 10.271 -4.068 -20.185 1.00 95.31 70 LEU A O 1
ATOM 581 N N . PHE A 1 71 ? 8.755 -4.017 -18.528 1.00 93.75 71 PHE A N 1
ATOM 582 C CA . PHE A 1 71 ? 8.494 -5.453 -18.508 1.00 93.75 71 PHE A CA 1
ATOM 583 C C . PHE A 1 71 ? 7.801 -5.948 -19.790 1.00 93.75 71 PHE A C 1
ATOM 585 O O . PHE A 1 71 ? 8.213 -6.968 -20.336 1.00 93.75 71 PHE A O 1
ATOM 592 N N . PHE A 1 72 ? 6.795 -5.224 -20.293 1.00 92.25 72 PHE A N 1
ATOM 593 C CA . PHE A 1 72 ? 6.046 -5.602 -21.498 1.00 92.25 72 PHE A CA 1
ATOM 594 C C . PHE A 1 72 ? 6.652 -5.036 -22.779 1.00 92.25 72 PHE A C 1
ATOM 596 O O . PHE A 1 72 ? 6.980 -5.799 -23.680 1.00 92.25 72 PHE A O 1
ATOM 603 N N . SER A 1 73 ? 6.845 -3.718 -22.862 1.00 91.25 73 SER A N 1
ATOM 604 C CA . SER A 1 73 ? 7.255 -3.067 -24.113 1.00 91.25 73 SER A CA 1
ATOM 605 C C . SER A 1 73 ? 8.695 -3.394 -24.502 1.00 91.25 73 SER A C 1
ATOM 607 O O . SER A 1 73 ? 9.016 -3.451 -25.683 1.00 91.25 73 SER A O 1
ATOM 609 N N . LYS A 1 74 ? 9.580 -3.595 -23.514 1.00 87.56 74 LYS A N 1
ATOM 610 C CA . LYS A 1 74 ? 10.994 -3.940 -23.748 1.00 87.56 74 LYS A CA 1
ATOM 611 C C . LYS A 1 74 ? 11.319 -5.410 -23.460 1.00 87.56 74 LYS A C 1
ATOM 613 O O . LYS A 1 74 ? 12.495 -5.767 -23.472 1.00 87.56 74 LYS A O 1
ATOM 618 N N . CYS A 1 75 ? 10.311 -6.242 -23.171 1.00 86.12 75 CYS A N 1
ATOM 619 C CA . CYS A 1 75 ? 10.450 -7.671 -22.850 1.00 86.12 75 CYS A CA 1
ATOM 620 C C . CYS A 1 75 ? 11.519 -7.984 -21.783 1.00 86.12 75 CYS A C 1
ATOM 622 O O . CYS A 1 75 ? 12.154 -9.041 -21.806 1.00 86.12 75 CYS A O 1
ATOM 624 N N . LEU A 1 76 ? 11.756 -7.060 -20.845 1.00 92.56 76 LEU A N 1
ATOM 625 C CA . LEU A 1 76 ? 12.765 -7.248 -19.809 1.00 92.56 76 LEU A CA 1
ATOM 626 C C . LEU A 1 76 ? 12.284 -8.241 -18.752 1.00 92.56 76 LEU A C 1
ATOM 628 O O . LEU A 1 76 ? 11.109 -8.292 -18.388 1.00 92.56 76 LEU A O 1
ATOM 632 N N . SER A 1 77 ? 13.226 -8.980 -18.162 1.00 96.56 77 SER A N 1
ATOM 633 C CA . SER A 1 77 ? 12.916 -9.754 -16.961 1.00 96.56 77 SER A CA 1
ATOM 634 C C . SER A 1 77 ? 12.530 -8.818 -15.810 1.00 96.56 77 SER A C 1
ATOM 636 O O . SER A 1 77 ? 13.014 -7.687 -15.709 1.00 96.56 77 SER A O 1
ATOM 638 N N . ALA A 1 78 ? 11.706 -9.309 -14.879 1.00 96.12 78 ALA A N 1
ATOM 639 C CA . ALA A 1 78 ? 11.295 -8.529 -13.709 1.00 96.12 78 ALA A CA 1
ATOM 640 C C . ALA A 1 78 ? 12.500 -7.997 -12.910 1.00 96.12 78 ALA A C 1
ATOM 642 O O . ALA A 1 78 ? 12.458 -6.892 -12.381 1.00 96.12 78 ALA A O 1
ATOM 643 N N . ALA A 1 79 ? 13.589 -8.767 -12.838 1.00 96.69 79 ALA A N 1
ATOM 644 C CA . ALA A 1 79 ? 14.805 -8.352 -12.148 1.00 96.69 79 ALA A CA 1
ATOM 645 C C . ALA A 1 79 ? 15.574 -7.267 -12.914 1.00 96.69 79 ALA A C 1
ATOM 647 O O . ALA A 1 79 ? 16.059 -6.326 -12.290 1.00 96.69 79 ALA A O 1
ATOM 648 N N . ALA A 1 80 ? 15.666 -7.376 -14.243 1.00 97.31 80 ALA A N 1
ATOM 649 C CA . ALA A 1 80 ? 16.337 -6.382 -15.078 1.00 97.31 80 ALA A CA 1
ATOM 650 C C . ALA A 1 80 ? 15.605 -5.032 -15.038 1.00 97.31 80 ALA A C 1
ATOM 652 O O . ALA A 1 80 ? 16.223 -4.012 -14.738 1.00 97.31 80 ALA A O 1
ATOM 653 N N . ALA A 1 81 ? 14.280 -5.039 -15.224 1.00 97.38 81 ALA A N 1
ATOM 654 C CA . ALA A 1 81 ? 13.455 -3.834 -15.133 1.00 97.38 81 ALA A CA 1
ATOM 655 C C . ALA A 1 81 ? 13.517 -3.194 -13.734 1.00 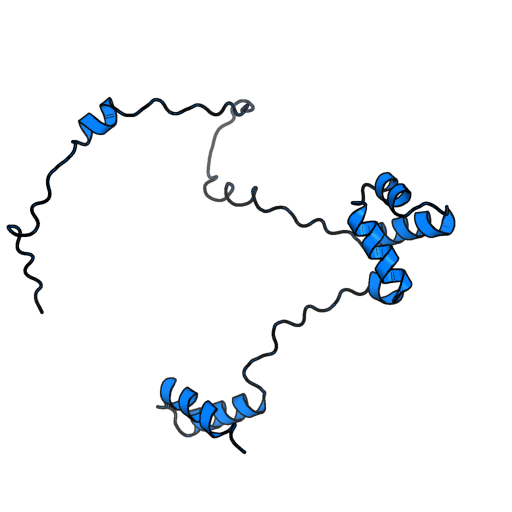97.38 81 ALA A C 1
ATOM 657 O O . ALA A 1 81 ? 13.616 -1.975 -13.612 1.00 97.38 81 ALA A O 1
ATOM 658 N N . ALA A 1 82 ? 13.518 -4.005 -12.669 1.00 97.12 82 ALA A N 1
ATOM 659 C CA . ALA A 1 82 ? 13.622 -3.504 -11.301 1.00 97.12 82 ALA A CA 1
ATOM 660 C C . ALA A 1 82 ? 14.964 -2.811 -11.035 1.00 97.12 82 ALA A C 1
ATOM 662 O O . ALA A 1 82 ? 14.981 -1.701 -10.514 1.00 97.12 82 ALA A O 1
ATOM 663 N N . ARG A 1 83 ? 16.081 -3.428 -11.448 1.00 96.88 83 ARG A N 1
ATOM 664 C CA . ARG A 1 83 ? 17.420 -2.833 -11.313 1.00 96.88 83 ARG A CA 1
ATOM 665 C C . ARG A 1 83 ? 17.531 -1.513 -12.069 1.00 96.88 83 ARG A C 1
ATOM 667 O O . ARG A 1 83 ? 18.053 -0.555 -11.516 1.00 96.88 83 ARG A O 1
ATOM 674 N N . GLN A 1 84 ? 16.991 -1.447 -13.287 1.00 95.81 84 GLN A N 1
ATOM 675 C CA . GLN A 1 84 ? 16.993 -0.223 -14.091 1.00 95.81 84 GLN A CA 1
ATOM 676 C C . GLN A 1 84 ? 16.229 0.933 -13.425 1.00 95.81 84 GLN A C 1
ATOM 678 O O . GLN A 1 84 ? 16.581 2.092 -13.620 1.00 95.81 84 GLN A O 1
ATOM 683 N N . LEU A 1 85 ? 15.191 0.627 -12.645 1.00 95.38 85 LEU A N 1
ATOM 684 C CA . LEU A 1 85 ? 14.360 1.620 -11.960 1.00 95.38 85 LEU A CA 1
ATOM 685 C C . LEU A 1 85 ? 14.731 1.838 -10.488 1.00 95.38 85 LEU A C 1
ATOM 687 O O . LEU A 1 85 ? 14.050 2.602 -9.815 1.00 95.38 85 LEU A O 1
ATOM 691 N N . GLY A 1 86 ? 15.759 1.160 -9.967 1.00 95.00 86 GLY A N 1
ATOM 692 C CA . GLY A 1 86 ? 16.096 1.208 -8.538 1.00 95.00 86 GLY A CA 1
ATOM 693 C C . GLY A 1 86 ? 15.047 0.555 -7.624 1.00 95.00 86 GLY A C 1
ATOM 694 O O . GLY A 1 86 ? 15.039 0.777 -6.416 1.00 95.00 86 GLY A O 1
ATOM 695 N N . ILE A 1 87 ? 14.155 -0.270 -8.177 1.00 96.25 87 ILE A N 1
ATOM 696 C CA . ILE A 1 87 ? 13.120 -0.983 -7.424 1.00 96.25 87 ILE A CA 1
ATOM 697 C C . ILE A 1 87 ? 13.720 -2.264 -6.847 1.00 96.25 87 ILE A C 1
ATOM 699 O O . ILE A 1 87 ? 14.481 -2.986 -7.496 1.00 96.25 87 ILE A O 1
ATOM 703 N N . HIS A 1 88 ? 13.325 -2.611 -5.624 1.00 96.38 88 HIS A N 1
ATOM 704 C CA . HIS A 1 88 ? 13.758 -3.856 -5.016 1.00 96.38 88 HIS A CA 1
ATOM 705 C C . HIS A 1 88 ? 13.224 -5.055 -5.817 1.00 96.38 88 HIS A C 1
ATOM 707 O O . HIS A 1 88 ? 12.013 -5.242 -5.963 1.00 96.38 88 HIS A O 1
ATOM 713 N N . VAL A 1 89 ? 14.122 -5.929 -6.283 1.00 96.50 89 VAL A N 1
ATOM 714 C CA . VAL A 1 89 ? 13.793 -7.045 -7.193 1.00 96.50 89 VAL A CA 1
ATOM 715 C C . VAL A 1 89 ? 12.655 -7.927 -6.662 1.00 96.50 89 VAL A C 1
ATOM 717 O O . VAL A 1 89 ? 11.760 -8.303 -7.419 1.00 96.50 89 VAL A O 1
ATOM 720 N N . ARG A 1 90 ? 12.615 -8.217 -5.351 1.00 96.62 90 ARG A N 1
ATOM 721 C CA . ARG A 1 90 ? 11.519 -9.021 -4.769 1.00 96.62 90 ARG A CA 1
ATOM 722 C C . ARG A 1 90 ? 10.155 -8.325 -4.843 1.00 96.62 90 ARG A C 1
ATOM 724 O O . ARG A 1 90 ? 9.137 -9.010 -4.932 1.00 96.62 90 ARG A O 1
ATOM 731 N N . ALA A 1 91 ? 10.113 -6.992 -4.778 1.00 95.25 91 ALA A N 1
ATOM 732 C CA . ALA A 1 91 ? 8.867 -6.236 -4.896 1.00 95.25 91 ALA A CA 1
ATOM 733 C C . ALA A 1 91 ? 8.330 -6.328 -6.330 1.00 95.25 91 ALA A C 1
ATOM 735 O O . ALA A 1 91 ? 7.191 -6.745 -6.525 1.00 95.25 91 ALA A O 1
ATOM 736 N N . ALA A 1 92 ? 9.194 -6.088 -7.317 1.00 96.31 92 ALA A N 1
ATOM 737 C CA . ALA A 1 92 ? 8.889 -6.248 -8.737 1.00 96.31 92 ALA A CA 1
ATOM 738 C C . ALA A 1 92 ? 8.410 -7.667 -9.097 1.00 96.31 92 ALA A C 1
ATOM 740 O O . ALA A 1 92 ? 7.395 -7.851 -9.764 1.00 96.31 92 ALA A O 1
ATOM 741 N N . GLN A 1 93 ? 9.082 -8.706 -8.598 1.00 96.56 93 GLN A N 1
ATOM 742 C CA . GLN A 1 93 ? 8.641 -10.090 -8.806 1.00 96.56 93 GLN A CA 1
ATOM 743 C C . GLN A 1 93 ? 7.255 -10.360 -8.197 1.00 96.56 93 GLN A C 1
ATOM 745 O O . GLN A 1 93 ? 6.434 -11.066 -8.788 1.00 96.56 93 GLN A O 1
ATOM 750 N N . ARG A 1 94 ? 6.967 -9.789 -7.018 1.00 95.25 94 ARG A N 1
ATOM 751 C CA . ARG A 1 94 ? 5.646 -9.885 -6.381 1.00 95.25 94 ARG A CA 1
ATOM 752 C C . ARG A 1 94 ? 4.575 -9.172 -7.208 1.00 95.25 94 ARG A C 1
ATOM 754 O O . ARG A 1 94 ? 3.470 -9.700 -7.309 1.00 95.25 94 ARG A O 1
ATOM 761 N N . TRP A 1 95 ? 4.898 -8.023 -7.797 1.00 95.56 95 TRP A N 1
ATOM 762 C CA . TRP A 1 95 ? 4.025 -7.297 -8.720 1.00 95.56 95 TRP A CA 1
ATOM 763 C C . TRP A 1 95 ? 3.679 -8.135 -9.944 1.00 95.56 95 TRP A C 1
ATOM 765 O O . TRP A 1 95 ? 2.501 -8.350 -10.190 1.00 95.56 95 TRP A O 1
ATOM 775 N N . VAL A 1 96 ? 4.667 -8.718 -10.629 1.00 95.31 96 VAL A N 1
ATOM 776 C CA . VAL A 1 96 ? 4.418 -9.602 -11.785 1.00 95.31 96 VAL A CA 1
ATOM 777 C C . VAL A 1 96 ? 3.542 -10.797 -11.404 1.00 95.31 96 VAL A C 1
ATOM 779 O O . VAL A 1 96 ? 2.605 -11.138 -12.122 1.00 95.31 96 VAL A O 1
ATOM 782 N N . ARG A 1 97 ? 3.795 -11.426 -10.248 1.00 95.50 97 ARG A N 1
ATOM 783 C CA . ARG A 1 97 ? 2.962 -12.542 -9.772 1.00 95.50 97 ARG A CA 1
ATOM 784 C C . ARG A 1 97 ? 1.521 -12.114 -9.492 1.00 95.50 97 ARG A C 1
ATOM 786 O O . ARG A 1 97 ? 0.615 -12.899 -9.741 1.00 95.50 97 ARG A O 1
ATOM 793 N N . ARG A 1 98 ? 1.313 -10.914 -8.941 1.00 93.94 98 ARG A N 1
ATOM 794 C CA . ARG A 1 98 ? -0.028 -10.369 -8.692 1.00 93.94 98 ARG A CA 1
ATOM 795 C C . ARG A 1 98 ? -0.726 -10.029 -10.003 1.00 93.94 98 ARG A C 1
ATOM 797 O O . ARG A 1 98 ? -1.834 -10.497 -10.197 1.00 93.94 98 ARG A O 1
ATOM 804 N N . TYR A 1 99 ? -0.038 -9.336 -10.905 1.00 94.19 99 TYR A N 1
ATOM 805 C CA . TYR A 1 99 ? -0.548 -8.976 -12.224 1.00 94.19 99 TYR A CA 1
ATOM 806 C C . TYR A 1 99 ? -1.059 -10.198 -12.996 1.00 94.19 99 TYR A C 1
ATOM 808 O O . TYR A 1 99 ? -2.154 -10.178 -13.532 1.00 94.19 99 TYR A O 1
ATOM 816 N N . ARG A 1 100 ? -0.306 -11.308 -12.988 1.00 93.25 100 ARG A N 1
ATOM 817 C CA . ARG A 1 100 ? -0.732 -12.559 -13.643 1.00 93.25 100 ARG A CA 1
ATOM 818 C C . ARG A 1 100 ? -1.998 -13.181 -13.050 1.00 93.25 100 ARG A C 1
ATOM 820 O O . ARG A 1 100 ? -2.619 -13.997 -13.716 1.00 93.25 100 ARG A O 1
ATOM 827 N N . LYS A 1 101 ? -2.324 -12.878 -11.792 1.00 95.06 101 LYS A N 1
ATOM 828 C CA . LYS A 1 101 ? -3.546 -13.362 -11.137 1.00 95.06 101 LYS A CA 1
ATOM 829 C C . LYS A 1 101 ? -4.714 -12.419 -11.384 1.00 95.06 101 LYS A C 1
ATOM 831 O O . LYS A 1 101 ? -5.813 -12.883 -11.638 1.00 95.06 101 LYS A O 1
ATOM 836 N N . ASP A 1 102 ? -4.454 -11.127 -11.246 1.00 92.69 102 ASP A N 1
ATOM 837 C CA . ASP A 1 102 ? -5.437 -10.061 -11.344 1.00 92.69 102 ASP A CA 1
ATOM 838 C C . ASP A 1 102 ? -4.701 -8.744 -11.671 1.00 92.69 102 ASP A C 1
ATOM 840 O O . ASP A 1 102 ? -4.060 -8.162 -10.777 1.00 92.69 102 ASP A O 1
ATOM 844 N N . PRO A 1 103 ? -4.730 -8.306 -12.944 1.00 88.38 103 PRO A N 1
ATOM 845 C CA . PRO A 1 103 ? -4.089 -7.076 -13.396 1.00 88.38 103 PRO A CA 1
ATOM 846 C C . PRO A 1 103 ? -4.608 -5.818 -12.698 1.00 88.38 103 PRO A C 1
ATOM 848 O O . PRO A 1 103 ? -3.798 -4.957 -12.363 1.00 88.38 103 PRO A O 1
ATOM 851 N N . GLU A 1 104 ? -5.911 -5.727 -12.426 1.00 86.62 104 GLU A N 1
ATOM 852 C CA . GLU A 1 104 ? -6.531 -4.527 -11.844 1.00 86.62 104 GLU A CA 1
ATOM 853 C C . GLU A 1 104 ? -6.095 -4.335 -10.383 1.00 86.62 104 GLU A C 1
ATOM 855 O O . GLU A 1 104 ? -5.742 -3.233 -9.948 1.00 86.62 104 GLU A O 1
ATOM 860 N N . SER A 1 105 ? -5.935 -5.440 -9.645 1.00 87.12 105 SER A N 1
ATOM 861 C CA . SER A 1 105 ? -5.535 -5.427 -8.226 1.00 87.12 105 SER A CA 1
ATOM 862 C C . SER A 1 105 ? -4.162 -4.811 -7.912 1.00 87.12 105 SER A C 1
ATOM 864 O O . SER A 1 105 ? -3.767 -4.691 -6.741 1.00 87.12 105 SER A O 1
ATOM 866 N N . ILE A 1 106 ? -3.352 -4.494 -8.925 1.00 89.38 106 ILE A N 1
ATOM 867 C CA . ILE A 1 106 ? -1.996 -3.978 -8.723 1.00 89.38 106 ILE A CA 1
ATOM 868 C C . ILE A 1 106 ? -1.967 -2.495 -8.351 1.00 89.38 106 ILE A C 1
ATOM 870 O O . ILE A 1 106 ? -1.099 -2.069 -7.570 1.00 89.38 106 ILE A O 1
ATOM 874 N N . PHE A 1 107 ? -2.931 -1.742 -8.878 1.00 87.69 107 PHE A N 1
ATOM 875 C CA . PHE A 1 107 ? -3.142 -0.322 -8.607 1.00 87.69 107 PHE A CA 1
ATOM 876 C C . PHE A 1 107 ? -4.192 -0.109 -7.516 1.00 87.69 107 PHE A C 1
ATOM 878 O O . PHE A 1 107 ? -4.190 0.918 -6.839 1.00 87.69 107 PHE A O 1
ATOM 885 N N . GLU A 1 108 ? -5.023 -1.117 -7.251 1.00 86.50 108 GLU A N 1
ATOM 886 C CA . GLU A 1 108 ? -5.962 -1.068 -6.142 1.00 86.50 108 GLU A CA 1
ATOM 887 C C . GLU A 1 108 ? -5.253 -0.964 -4.786 1.00 86.50 108 GLU A C 1
ATOM 889 O O . GLU A 1 108 ? -4.567 -1.871 -4.290 1.00 86.50 108 GLU A O 1
ATOM 894 N N . LYS A 1 109 ? -5.484 0.164 -4.117 1.00 80.81 109 LYS A N 1
ATOM 895 C CA . LYS A 1 109 ? -5.135 0.336 -2.711 1.00 80.81 109 LYS A CA 1
ATOM 896 C C . LYS A 1 109 ? -6.177 -0.411 -1.891 1.00 80.81 109 LYS A C 1
ATOM 898 O O . LYS A 1 109 ? -7.272 0.097 -1.655 1.00 80.81 109 LYS A O 1
ATOM 903 N N . LYS A 1 110 ? -5.840 -1.624 -1.438 1.00 73.75 110 LYS A N 1
ATOM 904 C CA . LYS A 1 110 ? -6.708 -2.372 -0.518 1.00 73.75 110 LYS A CA 1
ATOM 905 C C . LYS A 1 110 ? -7.046 -1.491 0.682 1.00 73.75 110 LYS A C 1
ATOM 907 O O . LYS A 1 110 ? -6.151 -1.114 1.444 1.00 73.75 110 LYS A O 1
ATOM 912 N N . LYS A 1 111 ? -8.338 -1.198 0.864 1.00 78.38 111 LYS A N 1
ATOM 913 C CA . LYS A 1 111 ? -8.832 -0.586 2.098 1.00 78.38 111 LYS A CA 1
ATOM 914 C C . LYS A 1 111 ? -8.421 -1.507 3.239 1.00 78.38 111 LYS A C 1
ATOM 916 O O . LYS A 1 111 ? -8.743 -2.694 3.233 1.00 78.38 111 LYS A O 1
ATOM 921 N N . ARG A 1 112 ? -7.662 -0.979 4.199 1.00 73.56 112 ARG A N 1
ATOM 922 C CA . ARG A 1 112 ? -7.358 -1.716 5.423 1.00 73.56 112 ARG A CA 1
ATOM 923 C C . ARG A 1 112 ? -8.654 -1.796 6.218 1.00 73.56 112 ARG A C 1
ATOM 925 O O . ARG A 1 112 ? -8.968 -0.888 6.977 1.00 73.56 112 ARG A O 1
ATOM 932 N N . SER A 1 113 ? -9.428 -2.858 6.020 1.00 73.25 113 SER A N 1
ATOM 933 C CA . SER A 1 113 ? -10.443 -3.215 7.000 1.00 73.25 113 SER A CA 1
ATOM 934 C C . SER A 1 113 ? -9.692 -3.610 8.265 1.00 73.25 113 SER A C 1
ATOM 936 O O . SER A 1 113 ? -8.896 -4.554 8.242 1.00 73.25 113 SER A O 1
ATOM 938 N N . GLY A 1 114 ? -9.891 -2.859 9.345 1.00 80.06 114 GLY A N 1
ATOM 939 C CA . GLY A 1 114 ? -9.387 -3.252 10.655 1.00 80.06 114 GLY A CA 1
ATOM 940 C C . GLY A 1 114 ? -9.964 -4.601 11.086 1.00 80.06 114 GLY A C 1
ATOM 941 O O . GLY A 1 114 ? -10.791 -5.208 10.396 1.00 80.06 114 GLY A O 1
ATOM 942 N N . ARG A 1 115 ? -9.548 -5.073 12.262 1.00 82.06 115 ARG A N 1
ATOM 943 C CA . ARG A 1 115 ? -10.200 -6.221 12.896 1.00 82.06 115 ARG A CA 1
ATOM 944 C C . ARG A 1 115 ? -11.710 -5.954 12.967 1.00 82.06 115 ARG A C 1
ATOM 946 O O . ARG A 1 115 ? -12.123 -4.837 13.284 1.00 82.06 115 ARG A O 1
ATOM 953 N N . ARG A 1 116 ? -12.522 -6.971 12.656 1.00 80.12 116 ARG A N 1
ATOM 954 C CA . ARG A 1 116 ? -13.980 -6.879 12.811 1.00 80.12 116 ARG A CA 1
ATOM 955 C C . ARG A 1 116 ? -14.301 -6.448 14.245 1.00 80.12 116 ARG A C 1
ATOM 957 O O . ARG A 1 116 ? -13.637 -6.888 15.184 1.00 80.12 116 ARG A O 1
ATOM 964 N N . ARG A 1 117 ? -15.277 -5.551 14.399 1.00 81.19 117 ARG A N 1
ATOM 965 C CA . ARG A 1 117 ? -15.725 -5.101 15.722 1.00 81.19 117 ARG A CA 1
ATOM 966 C C . ARG A 1 117 ? -16.305 -6.305 16.460 1.00 81.19 117 ARG A C 1
ATOM 968 O O . ARG A 1 117 ? -17.061 -7.061 15.866 1.00 81.19 117 ARG A O 1
ATOM 975 N N . ILE A 1 118 ? -15.925 -6.464 17.724 1.00 83.00 118 ILE A N 1
ATOM 976 C CA . ILE A 1 118 ? -16.404 -7.563 18.573 1.00 83.00 118 ILE A CA 1
ATOM 977 C C . ILE A 1 118 ? -17.900 -7.379 18.866 1.00 83.00 118 ILE A C 1
ATOM 979 O O . ILE A 1 118 ? -18.653 -8.339 18.830 1.00 83.00 118 ILE A O 1
ATOM 983 N N . LEU A 1 119 ? -18.342 -6.132 19.062 1.00 83.38 119 LEU A N 1
ATOM 984 C CA . LEU A 1 119 ? -19.749 -5.795 19.270 1.00 83.38 119 LEU A CA 1
ATOM 985 C C . LEU A 1 119 ? -20.418 -5.413 17.944 1.00 83.38 119 LEU A C 1
ATOM 987 O O . LEU A 1 119 ? -20.069 -4.390 17.333 1.00 83.38 119 LEU A O 1
ATOM 991 N N . GLY A 1 120 ? -21.378 -6.240 17.525 1.00 85.62 120 GLY A N 1
ATOM 992 C CA . GLY A 1 120 ? -22.285 -5.968 16.409 1.00 85.62 120 GLY A CA 1
ATOM 993 C C . GLY A 1 120 ? -23.274 -4.837 16.711 1.00 85.62 120 GLY A C 1
ATOM 994 O O . GLY A 1 120 ? -23.306 -4.294 17.814 1.00 85.62 120 GLY A O 1
ATOM 995 N N . GLU A 1 121 ? -24.078 -4.452 15.722 1.00 88.94 121 GLU A N 1
ATOM 996 C CA . GLU A 1 121 ? -25.067 -3.374 15.884 1.00 88.94 121 GLU A CA 1
ATOM 997 C C . 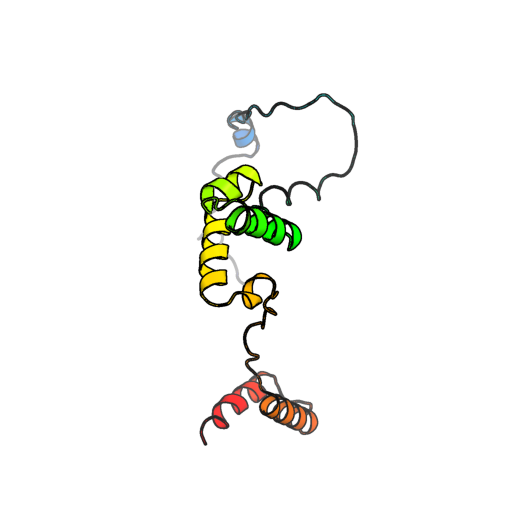GLU A 1 121 ? -26.190 -3.750 16.855 1.00 88.94 121 GLU A C 1
ATOM 999 O O . GLU A 1 121 ? -26.572 -2.926 17.679 1.00 88.94 121 GLU A O 1
ATOM 1004 N N . GLU A 1 122 ? -26.662 -4.995 16.809 1.00 86.06 122 GLU A N 1
ATOM 1005 C CA . GLU A 1 122 ? -27.705 -5.512 17.706 1.00 86.06 122 GLU A CA 1
ATOM 1006 C C . GLU A 1 122 ? -27.246 -5.500 19.163 1.00 86.06 122 GLU A C 1
ATOM 1008 O O . GLU A 1 122 ? -27.906 -4.908 20.011 1.00 86.06 122 GLU A O 1
ATOM 1013 N N . HIS A 1 123 ? -26.044 -6.021 19.425 1.00 85.81 123 HIS A N 1
ATOM 1014 C CA . HIS A 1 123 ? -25.416 -5.976 20.744 1.00 85.81 123 HIS A CA 1
ATOM 1015 C C . HIS A 1 123 ? -25.320 -4.542 21.272 1.00 85.81 123 HIS A C 1
ATOM 1017 O O . HIS A 1 123 ? -25.614 -4.284 22.430 1.00 85.81 123 HIS A O 1
ATOM 1023 N N . LYS A 1 124 ? -24.950 -3.574 20.426 1.00 89.12 124 LYS A N 1
ATOM 1024 C CA . LYS A 1 124 ? -24.892 -2.167 20.845 1.00 89.12 124 LYS A CA 1
ATOM 1025 C C . LYS A 1 124 ? -26.262 -1.598 21.180 1.00 89.12 124 LYS A C 1
ATOM 1027 O O . LYS A 1 124 ? -26.363 -0.873 22.158 1.00 89.12 124 LYS A O 1
ATOM 1032 N N . LYS A 1 125 ? -27.288 -1.902 20.381 1.00 91.06 125 LYS A N 1
ATOM 1033 C CA . LYS A 1 125 ? -28.661 -1.448 20.648 1.00 91.06 125 LYS A CA 1
ATOM 1034 C C . LYS A 1 125 ? -29.181 -2.017 21.965 1.00 91.06 125 LYS A C 1
ATOM 1036 O O . LYS A 1 125 ? -29.718 -1.265 22.763 1.00 91.06 125 LYS A O 1
ATOM 1041 N N . PHE A 1 126 ? -28.952 -3.305 22.215 1.00 87.94 126 PHE A N 1
ATOM 1042 C CA . PHE A 1 126 ? -29.308 -3.940 23.481 1.00 87.94 126 PHE A CA 1
ATOM 1043 C C . PHE A 1 126 ? -28.612 -3.269 24.672 1.00 87.94 126 PHE A C 1
ATOM 1045 O O . PHE A 1 126 ? -29.264 -2.895 25.640 1.00 87.94 126 PHE A O 1
ATOM 1052 N N . LEU A 1 127 ? -27.298 -3.049 24.565 1.00 87.69 127 LEU A N 1
ATOM 1053 C CA . LEU A 1 127 ? -26.519 -2.380 25.606 1.00 87.69 127 LEU A CA 1
ATOM 1054 C C . LEU A 1 127 ? -26.999 -0.952 25.883 1.00 87.69 127 LEU A C 1
ATOM 1056 O O . LEU A 1 127 ? -27.037 -0.547 27.038 1.00 87.69 127 LEU A O 1
ATOM 1060 N N . LEU A 1 128 ? -27.351 -0.199 24.837 1.00 90.38 128 LEU A N 1
ATOM 1061 C CA . LEU A 1 128 ? -27.883 1.156 24.979 1.00 90.38 128 LEU A CA 1
ATOM 1062 C C . LEU A 1 128 ? -29.225 1.145 25.713 1.00 90.38 128 LEU A C 1
ATOM 1064 O O . LEU A 1 128 ? -29.343 1.817 26.728 1.00 90.38 128 LEU A O 1
ATOM 1068 N N . ASN A 1 129 ? -30.172 0.311 25.272 1.00 91.31 129 ASN A N 1
ATOM 1069 C CA . ASN A 1 129 ? -31.474 0.188 25.928 1.00 91.31 129 ASN A CA 1
ATOM 1070 C C . ASN A 1 129 ? -31.326 -0.223 27.401 1.00 91.31 129 ASN A C 1
ATOM 1072 O O . ASN A 1 129 ? -31.967 0.352 28.267 1.00 91.31 129 ASN A O 1
ATOM 1076 N N . TYR A 1 130 ? -30.437 -1.174 27.702 1.00 87.38 130 TYR A N 1
ATOM 1077 C CA . TYR A 1 130 ? -30.212 -1.628 29.074 1.00 87.38 130 TYR A CA 1
ATOM 1078 C C . TYR A 1 130 ? -29.659 -0.525 29.989 1.00 87.38 130 TYR A C 1
ATOM 1080 O O . TYR A 1 130 ? -30.063 -0.436 31.146 1.00 87.38 130 TYR A O 1
ATOM 1088 N N . ILE A 1 131 ? -28.743 0.309 29.484 1.00 89.75 131 ILE A N 1
ATOM 1089 C CA . ILE A 1 131 ? -28.193 1.447 30.238 1.00 89.75 131 ILE A CA 1
ATOM 1090 C C . ILE A 1 131 ? -29.252 2.541 30.411 1.00 89.75 131 ILE A C 1
ATOM 1092 O O . ILE A 1 131 ? -29.340 3.122 31.490 1.00 89.75 131 ILE A O 1
ATOM 1096 N N . ASP A 1 132 ? -30.054 2.803 29.376 1.00 91.62 132 ASP A N 1
ATOM 1097 C CA . ASP A 1 132 ? -31.152 3.771 29.441 1.00 91.62 132 ASP A CA 1
ATOM 1098 C C . ASP A 1 132 ? -32.221 3.332 30.462 1.00 91.62 132 ASP A C 1
ATOM 1100 O O . ASP A 1 132 ? -32.691 4.152 31.252 1.00 91.62 132 ASP A O 1
ATOM 1104 N N . ASP A 1 133 ? -32.548 2.035 30.505 1.00 92.00 133 ASP A N 1
ATOM 1105 C CA . ASP A 1 133 ? -33.498 1.446 31.458 1.00 92.00 133 ASP A CA 1
ATOM 1106 C C . ASP A 1 133 ? -32.924 1.354 32.886 1.00 92.00 133 ASP A C 1
ATOM 1108 O O . ASP A 1 133 ? -33.664 1.454 33.866 1.00 92.00 133 ASP A O 1
ATOM 1112 N N . ASN A 1 134 ? -31.606 1.171 33.026 1.00 88.56 134 ASN A N 1
ATOM 1113 C CA . ASN A 1 134 ? -30.908 1.038 34.307 1.00 88.56 134 ASN A CA 1
ATOM 1114 C C . ASN A 1 134 ? -29.662 1.943 34.367 1.00 88.56 134 ASN A C 1
ATOM 1116 O O . ASN A 1 134 ? -28.532 1.455 34.257 1.00 88.56 134 ASN A O 1
ATOM 1120 N N . PRO A 1 135 ? -29.816 3.255 34.634 1.00 86.81 135 PRO A N 1
ATOM 1121 C CA . PRO A 1 135 ? -28.701 4.210 34.609 1.00 86.81 135 PRO A CA 1
ATOM 1122 C C . PRO A 1 135 ? -27.639 3.972 35.696 1.00 86.81 135 PRO A C 1
ATOM 1124 O O . PRO A 1 135 ? -26.551 4.540 35.632 1.00 86.81 135 PRO A O 1
ATOM 1127 N N . SER A 1 136 ? -27.933 3.144 36.705 1.00 88.31 136 SER A N 1
ATOM 1128 C CA . SER A 1 136 ? -26.986 2.738 37.754 1.00 88.31 136 SER A CA 1
ATOM 1129 C C . SER A 1 136 ? -26.229 1.440 37.445 1.00 88.31 136 SER A C 1
ATOM 1131 O O . SER A 1 136 ? -25.451 0.995 38.288 1.00 88.31 136 SER A O 1
ATOM 1133 N N . ALA A 1 137 ? -26.450 0.828 36.277 1.00 84.81 137 ALA A N 1
ATOM 1134 C CA . ALA A 1 137 ? -25.830 -0.441 35.917 1.00 84.81 137 ALA A CA 1
ATOM 1135 C C . ALA A 1 137 ? -24.297 -0.351 35.895 1.00 84.81 137 ALA A C 1
ATOM 1137 O O . ALA A 1 137 ? -23.705 0.581 35.340 1.00 84.81 137 ALA A O 1
ATOM 1138 N N . VAL A 1 138 ? -23.640 -1.361 36.466 1.00 82.38 138 VAL A N 1
ATOM 1139 C CA . VAL A 1 138 ? -22.174 -1.429 36.516 1.00 82.38 138 VAL A CA 1
ATOM 1140 C C . VAL A 1 138 ? -21.657 -2.233 35.323 1.00 82.38 138 VAL A C 1
ATOM 1142 O O . VAL A 1 138 ? -22.251 -3.226 34.908 1.00 82.38 138 VAL A O 1
ATOM 1145 N N . VAL A 1 139 ? -20.501 -1.848 34.771 1.00 79.44 139 VAL A N 1
ATOM 1146 C CA . VAL A 1 139 ? -19.898 -2.475 33.573 1.00 79.44 139 VAL A CA 1
ATOM 1147 C C . VAL A 1 139 ? -19.779 -4.008 33.682 1.00 79.44 139 VAL A C 1
ATOM 1149 O O . VAL A 1 139 ? -19.884 -4.708 32.677 1.00 79.44 139 VAL A O 1
ATOM 1152 N N . THR A 1 140 ? -19.598 -4.552 34.887 1.00 77.56 140 THR A N 1
ATOM 1153 C CA . THR A 1 140 ? -19.542 -6.001 35.152 1.00 77.56 140 THR A CA 1
ATOM 1154 C C . THR A 1 140 ? -20.876 -6.712 34.918 1.00 77.56 140 THR A C 1
ATOM 1156 O O . THR A 1 140 ? -20.895 -7.819 34.380 1.00 77.56 140 THR A O 1
ATOM 1159 N N . GLU A 1 141 ? -21.993 -6.082 35.274 1.00 73.25 141 GLU A N 1
ATOM 1160 C CA . GLU A 1 141 ? -23.346 -6.614 35.054 1.00 73.25 141 GLU A CA 1
ATOM 1161 C C . GLU A 1 141 ? -23.649 -6.639 33.555 1.00 73.25 141 GLU A C 1
ATOM 1163 O O . GLU A 1 141 ? -24.070 -7.655 33.002 1.00 73.25 141 GLU A O 1
ATOM 1168 N N . VAL A 1 142 ? -23.278 -5.554 32.876 1.00 71.56 142 VAL A N 1
ATOM 1169 C CA . VAL A 1 142 ? -23.394 -5.399 31.425 1.00 71.56 142 VAL A CA 1
ATOM 1170 C C . VAL A 1 142 ? -22.595 -6.469 30.668 1.00 71.56 142 VAL A C 1
ATOM 1172 O O . V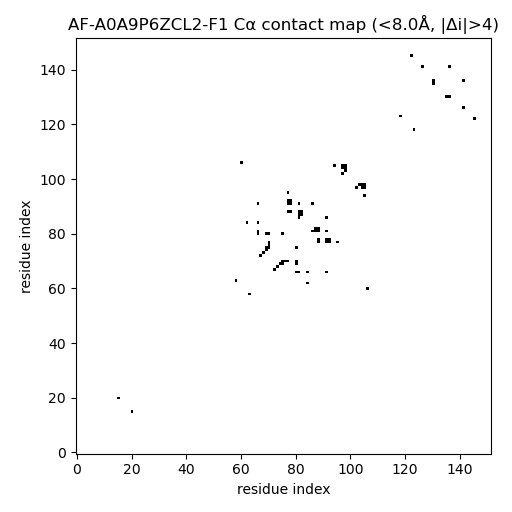AL A 1 142 ? -23.066 -7.017 29.672 1.00 71.56 142 VAL A O 1
ATOM 1175 N N . TYR A 1 143 ? -21.389 -6.799 31.140 1.00 70.75 143 TYR A N 1
ATOM 1176 C CA . TYR A 1 143 ? -20.547 -7.840 30.541 1.00 70.75 143 TYR A CA 1
ATOM 1177 C C . TYR A 1 143 ? -21.133 -9.246 30.733 1.00 70.75 143 T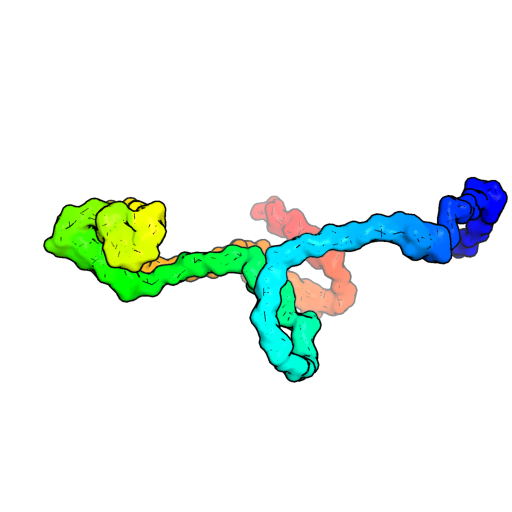YR A C 1
ATOM 1179 O O . TYR A 1 143 ? -21.009 -10.096 29.856 1.00 70.75 143 TYR A O 1
ATOM 1187 N N . SER A 1 144 ? -21.805 -9.480 31.863 1.00 67.19 144 SER A N 1
ATOM 1188 C CA . SER A 1 144 ? -22.399 -10.776 32.208 1.00 67.19 144 SER A CA 1
ATOM 1189 C C . SER A 1 144 ? -23.578 -11.124 31.296 1.00 67.19 144 SER A C 1
ATOM 1191 O O . SER A 1 144 ? -23.711 -12.273 30.882 1.00 67.19 144 SER A O 1
ATOM 1193 N N . LEU A 1 145 ? -24.383 -10.130 30.905 1.00 64.88 145 LEU A N 1
ATOM 1194 C CA . LEU A 1 145 ? -25.515 -10.308 29.987 1.00 64.88 145 LEU A CA 1
ATOM 1195 C C . LEU A 1 145 ? -25.082 -10.727 28.570 1.00 64.88 145 LEU A C 1
ATOM 1197 O O . LEU A 1 145 ? -25.804 -11.457 27.897 1.00 64.88 145 LEU A O 1
ATOM 1201 N N . GLN A 1 146 ? -23.867 -10.366 28.139 1.00 60.50 146 GLN A N 1
ATOM 1202 C CA . GLN A 1 146 ? -23.346 -10.733 26.813 1.00 60.50 146 GLN A CA 1
ATOM 1203 C C . GLN A 1 146 ? -23.105 -12.242 26.639 1.00 60.50 146 GLN A C 1
ATOM 1205 O O . GLN A 1 146 ? -23.074 -12.727 25.509 1.00 60.50 146 GLN A O 1
ATOM 1210 N N . PHE A 1 147 ? -22.923 -12.998 27.726 1.00 58.78 147 PHE A N 1
ATOM 1211 C CA . PHE A 1 147 ? -22.649 -14.439 27.646 1.00 58.78 147 PHE A CA 1
ATOM 1212 C C . PHE A 1 147 ? -23.907 -15.308 27.630 1.00 58.78 147 PHE A C 1
ATOM 1214 O O . PHE A 1 147 ? -23.836 -16.439 27.154 1.00 58.78 147 PHE A O 1
ATOM 1221 N N . TYR A 1 148 ? -25.047 -14.796 28.096 1.00 56.81 148 TYR A N 1
ATOM 1222 C CA . TYR A 1 148 ? -26.296 -15.563 28.130 1.00 56.81 148 TYR A CA 1
ATOM 1223 C C . TYR A 1 148 ? -27.078 -15.485 26.806 1.00 56.81 148 TYR A C 1
ATOM 1225 O O . TYR A 1 148 ? -27.651 -16.492 26.389 1.00 56.81 148 TYR A O 1
ATOM 1233 N N . ASP A 1 149 ? -27.005 -14.360 26.084 1.00 50.75 149 ASP A N 1
ATOM 1234 C CA . ASP A 1 149 ? -27.709 -14.168 24.799 1.00 50.75 149 ASP A CA 1
ATOM 1235 C C . ASP A 1 149 ? -27.081 -14.909 23.601 1.00 50.75 149 ASP A C 1
ATOM 1237 O O . ASP A 1 149 ? -27.714 -15.048 22.559 1.00 50.75 149 ASP A O 1
ATOM 1241 N N . ASN A 1 150 ? -25.863 -15.449 23.725 1.00 50.25 150 ASN A N 1
ATOM 1242 C CA . ASN A 1 150 ? -25.209 -16.228 22.659 1.00 50.25 150 ASN A CA 1
ATOM 1243 C C . ASN A 1 150 ? -25.555 -17.739 22.692 1.00 50.25 150 ASN A C 1
ATOM 1245 O O . ASN A 1 150 ? -24.832 -18.542 22.101 1.00 50.25 150 ASN A O 1
ATOM 1249 N N . SER A 1 151 ? -26.619 -18.141 23.404 1.00 39.50 151 SER A N 1
ATOM 1250 C CA . SER A 1 151 ? -27.011 -19.550 23.611 1.00 39.50 151 SER A CA 1
ATOM 1251 C C . SER A 1 151 ? -28.333 -19.985 22.955 1.00 39.50 151 SER A C 1
ATOM 1253 O O . SER A 1 151 ? -28.823 -21.071 23.269 1.00 39.50 151 SER A O 1
ATOM 1255 N N . VAL A 1 152 ? -28.888 -19.195 22.028 1.00 37.56 152 VAL A N 1
ATOM 1256 C CA . VAL A 1 152 ? -30.117 -19.540 21.280 1.00 37.56 152 VAL A CA 1
ATOM 1257 C C . VAL A 1 152 ? -29.843 -19.682 19.790 1.00 37.56 152 VAL A C 1
ATOM 1259 O O . VAL A 1 152 ? -29.197 -18.775 19.219 1.00 37.56 152 VAL A O 1
#

Solvent-accessible surface area (backbone atoms only — not comparable to full-atom values): 10194 Å² total; per-residue (Å²): 133,85,82,79,78,61,65,85,83,62,71,82,79,85,90,73,53,75,65,57,51,64,73,66,54,74,82,79,80,80,76,90,69,89,75,79,82,87,82,86,86,87,89,67,94,81,65,82,85,68,81,82,64,83,77,79,87,79,80,56,70,64,58,52,50,56,40,49,48,36,33,63,79,66,66,34,51,50,54,58,31,14,59,77,70,75,42,58,42,71,58,40,46,50,48,55,59,42,37,77,76,39,60,70,64,70,75,53,75,76,78,83,74,68,81,78,70,90,70,49,73,66,58,49,51,52,53,50,52,50,41,72,76,36,79,81,68,50,75,71,61,61,57,56,55,64,68,63,71,75,74,121

=== Feature glossary ===
Key to the feature types in this record:

— What the protein is —

Primary structure: the covalent order of the twenty standard amino acids along the backbone. Two proteins with the same sequence will (almost always) fold to the same structure; two with 30% identity often share a fold but not the details.

Database cross-references. InterPro integrates a dozen domain/family signature databases into unified entries with residue-range hits. GO terms attach function/process/location labels with evidence codes. CATH codes position the fold in a four-level structural taxonomy. Organism is the NCBI-taxonomy species name.

— Where its atoms are —

The mmCIF block holds the 3D Cartesian coordinates of each backbone atom (N, Cα, C, O) in ångströms. mmCIF is the PDB's canonical archive format — a tagged-loop text representation of the atomic model.

Six rendered views show the 3D structure from the faces of a cube — i.e. along ±x, ±y, ±z. Rendering representation is drawn randomly per protein from cartoon (secondary-structure ribbons), sticks (backbone bonds), or molecular surface; coloring is either N→C rainbow (blue at the N-terminus through red at the C-terminus) or one color per chain.

— Local backbone conformation —

DSSP 8-state secondary structure assigns each residue one of H (α-helix), G (3₁₀-helix), I (π-helix), E (extended β-strand), B (isolated β-bridge), T (hydrogen-bonded turn), S (bend), or '-' (coil). The assignment is computed from backbone hydrogen-bond geometry via the Kabsch–Sander algorithm.

P-SEA three-state annotation labels each residue as helix, strand, or coil based purely on the geometry of the Cα trace. It serves as a fallback when the full backbone (and thus DSSP) is unavailable.

The φ/ψ torsion pair specifies the backbone conformation at each residue. φ rotates about the N–Cα bond, ψ about the Cα–C bond. Steric clashes forbid most of the (φ, ψ) plane — the allowed regions (α-helix basin, β-sheet basin, left-handed helix) are the Ramachandran-allowed regions.

— Global shape and packing —

The geometric summary reports three shape descriptors. Rg (radius of gyration) measures how spread out the Cα atoms are about their centre of mass; compact globular proteins have small Rg, elongated or unfolded ones large. Cα contacts (<8 Å, |i−j|>4) count long-range residue pairs in spatial proximity — high for tightly packed folds, near zero for rods or random coil. The bounding-box extents give the protein's footprint along x, y, z in Å.

Accessible surface area quantifies burial. A residue with SASA near zero is packed into the hydrophobic core; one with SASA >100 Å² sits on the surface. Computed here via the Shrake–Rupley numerical algorithm with a 1.4 Å probe.

Plot images: a contact map (which residues are close in 3D, as an N×N binary image), a Ramachandran scatter (backbone torsion angles, revealing secondary-structure composition at a glance), and — for AlphaFold structures — a PAE heatmap (pairwise prediction confidence).

— Structural neighborhood —

The Foldseek 3Di string encodes local tertiary geometry as a 20-letter alphabet — one character per residue — derived from the relative positions of nearby Cα atoms. Unlike the amino-acid sequence, 3Di is a direct function of the 3D structure, so two proteins with the same fold have similar 3Di strings even at low sequence identity.

Nearest PDB neighbors are the top structural matches found by Foldseek when searching this structure against the entire Protein Data Bank. Each hit reports a TM-score (0 to 1; >0.5 almost always implies the same fold) and an E-value. These are *structural* homologs — they may share no detectable sequence similarity.

— Confidence and disorder —

For AlphaFold models, the B-factor field carries pLDDT — the model's own estimate of local accuracy on a 0–100 scale. Regions with pLDDT<50 should be treated as essentially unmodeled; they often correspond to intrinsically disordered segments.

B-factor (Debye–Waller factor) reflects atomic displacement in the crystal lattice. It is an experimental observable (units Å²), not a prediction; low values mean the atom is pinned down, high values mean it moves or is heterogeneous across the crystal.

Predicted aligned error is AlphaFold's pairwise confidence. Unlike pLDDT (per-residue), PAE is per-residue-pair and captures whether two parts of the structure are correctly placed relative to each other. Units are ångströms of expected positional error.